Protein AF-A0A349BXE9-F1 (afdb_monomer_lite)

Radius of gyration: 21.92 Å; chains: 1; bounding box: 42×36×73 Å

Secondary structure (DSSP, 8-state):
--------------S------SS-EEEE-TTS-EEEEEEEE--STT--HHHHHHHHHHHHHHHHHHSTTSEEEEEEEEETTEEEEEEEESSHHHHHHHHT-PPP---HHHHHHTTTTTT-----HHHHHHHHHHHHHHHHHHHHHHHHHHHHHHHHT--

pLDDT: mean 73.35, std 18.42, range [35.56, 97.88]

Structure (mmCIF, N/CA/C/O backbone):
data_AF-A0A349BXE9-F1
#
_entry.id   AF-A0A349BXE9-F1
#
loop_
_atom_site.group_PDB
_atom_site.id
_atom_site.type_symbol
_atom_site.label_atom_id
_atom_site.label_alt_id
_atom_site.label_comp_id
_atom_site.label_asym_id
_atom_site.label_entity_id
_atom_site.label_seq_id
_atom_site.pdbx_PDB_ins_code
_atom_site.Cartn_x
_atom_site.Cartn_y
_atom_site.Cartn_z
_atom_site.occupancy
_atom_site.B_iso_or_equiv
_atom_site.auth_seq_id
_atom_site.auth_comp_id
_atom_site.auth_asym_id
_atom_site.auth_atom_id
_atom_site.pdbx_PDB_model_num
ATOM 1 N N . MET A 1 1 ? -5.437 -15.524 60.210 1.00 40.59 1 MET A N 1
ATOM 2 C CA . MET A 1 1 ? -4.724 -16.051 59.028 1.00 40.59 1 MET A CA 1
ATOM 3 C C . MET A 1 1 ? -5.660 -16.969 58.270 1.00 40.59 1 MET A C 1
ATOM 5 O O . MET A 1 1 ? -6.017 -17.998 58.820 1.00 40.59 1 MET A O 1
ATOM 9 N N . ALA A 1 2 ? -6.070 -16.565 57.071 1.00 35.56 2 ALA A N 1
ATOM 10 C CA . ALA A 1 2 ? -6.332 -17.420 55.910 1.00 35.56 2 ALA A CA 1
ATOM 11 C C . ALA A 1 2 ? -6.824 -16.487 54.798 1.00 35.56 2 ALA A C 1
ATOM 13 O O . ALA A 1 2 ? -7.996 -16.129 54.738 1.00 35.56 2 ALA A O 1
ATOM 14 N N . ALA A 1 3 ? -5.873 -16.010 53.998 1.00 43.22 3 ALA A N 1
ATOM 15 C CA . ALA A 1 3 ? -6.144 -15.363 52.729 1.00 43.22 3 ALA A CA 1
ATOM 16 C C . ALA A 1 3 ? -6.584 -16.431 51.714 1.00 43.22 3 ALA A C 1
ATOM 18 O O . ALA A 1 3 ? -5.977 -17.498 51.649 1.00 43.22 3 ALA A O 1
ATOM 19 N N . ALA A 1 4 ? -7.599 -16.123 50.917 1.00 43.41 4 ALA A N 1
ATOM 20 C CA . ALA A 1 4 ? -7.891 -16.767 49.639 1.00 43.41 4 ALA A CA 1
ATOM 21 C C . ALA A 1 4 ? -8.401 -15.629 48.738 1.00 43.41 4 ALA A C 1
ATOM 23 O O . ALA A 1 4 ? -9.481 -15.103 48.974 1.00 43.41 4 ALA A O 1
ATOM 24 N N . LEU A 1 5 ? -7.555 -14.987 47.925 1.00 48.78 5 LEU A N 1
ATOM 25 C CA . LEU A 1 5 ? -7.136 -15.444 46.593 1.00 48.78 5 LEU A CA 1
ATOM 26 C C . LEU A 1 5 ? -8.303 -16.089 45.838 1.00 48.78 5 LEU A C 1
ATOM 28 O O . LEU A 1 5 ? -8.665 -17.222 46.143 1.00 48.78 5 LEU A O 1
ATOM 32 N N . THR A 1 6 ? -8.858 -15.383 44.851 1.00 44.34 6 THR A N 1
ATOM 33 C CA . THR A 1 6 ? -9.003 -15.822 43.445 1.00 44.34 6 THR A CA 1
ATOM 34 C C . THR A 1 6 ? -10.097 -14.997 42.775 1.00 44.34 6 THR A C 1
ATOM 36 O O . THR A 1 6 ? -11.280 -15.149 43.054 1.00 44.34 6 THR A O 1
ATOM 39 N N . GLY A 1 7 ? -9.676 -14.131 41.864 1.00 46.00 7 GLY A N 1
ATOM 40 C CA . GLY A 1 7 ? -10.554 -13.378 40.978 1.00 46.00 7 GLY A CA 1
ATOM 41 C C . GLY A 1 7 ? -9.743 -12.732 39.867 1.00 46.00 7 GLY A C 1
ATOM 42 O O . GLY A 1 7 ? -9.906 -11.556 39.581 1.00 46.00 7 GLY A O 1
ATOM 43 N N . ALA A 1 8 ? -8.798 -13.494 39.312 1.00 47.34 8 ALA A N 1
ATOM 44 C CA . ALA A 1 8 ? -8.055 -13.104 38.133 1.00 47.34 8 ALA A CA 1
ATOM 45 C C . ALA A 1 8 ? -9.026 -13.032 36.945 1.00 47.34 8 ALA A C 1
ATOM 47 O O . ALA A 1 8 ? -9.301 -14.046 36.305 1.00 47.34 8 ALA A O 1
ATOM 48 N N . PHE A 1 9 ? -9.526 -11.836 36.632 1.00 45.72 9 PHE A N 1
ATOM 49 C CA . PHE A 1 9 ? -9.932 -11.517 35.268 1.00 45.72 9 PHE A CA 1
ATOM 50 C C . PHE A 1 9 ? -8.653 -11.317 34.459 1.00 45.72 9 PHE A C 1
ATOM 52 O O . PHE A 1 9 ? -8.203 -10.208 34.191 1.00 45.72 9 PHE A O 1
ATOM 59 N N . LEU A 1 10 ? -8.032 -12.443 34.108 1.00 43.47 10 LEU A N 1
ATOM 60 C CA . LEU A 1 10 ? -7.139 -12.512 32.967 1.00 43.47 10 LEU A CA 1
ATOM 61 C C . LEU A 1 10 ? -7.999 -12.210 31.740 1.00 43.47 10 LEU A C 1
ATOM 63 O O . LEU A 1 10 ? -8.524 -13.124 31.100 1.00 43.47 10 LEU A O 1
ATOM 67 N N . LEU A 1 11 ? -8.138 -10.925 31.415 1.00 39.78 11 LEU A N 1
ATOM 68 C CA . LEU A 1 11 ? -8.353 -10.502 30.041 1.00 39.78 11 LEU A CA 1
ATOM 69 C C . LEU A 1 11 ? -7.120 -10.971 29.270 1.00 39.78 11 LEU A C 1
ATOM 71 O O . LEU A 1 11 ? -6.156 -10.248 29.048 1.00 39.78 11 LEU A O 1
ATOM 75 N N . THR A 1 12 ? -7.149 -12.242 28.888 1.00 44.50 12 THR A N 1
ATOM 76 C CA . THR A 1 12 ? -6.392 -12.767 27.764 1.00 44.50 12 THR A CA 1
ATOM 77 C C . THR A 1 12 ? -6.994 -12.134 26.518 1.00 44.50 12 THR A C 1
ATOM 79 O O . THR A 1 12 ? -7.623 -12.788 25.694 1.00 44.50 12 THR A O 1
ATOM 82 N N . ALA A 1 13 ? -6.780 -10.828 26.371 1.00 38.00 13 ALA A N 1
ATOM 83 C CA . ALA A 1 13 ? -6.827 -10.154 25.094 1.00 38.00 13 ALA A CA 1
ATOM 84 C C . ALA A 1 13 ? -5.591 -10.604 24.298 1.00 38.00 13 ALA A C 1
ATOM 86 O O . ALA A 1 13 ? -4.707 -9.829 23.959 1.00 38.00 13 ALA A O 1
ATOM 87 N N . CYS A 1 14 ? -5.525 -11.900 23.980 1.00 46.81 14 CYS A N 1
ATOM 88 C CA . CYS A 1 14 ? -4.895 -12.348 22.746 1.00 46.81 14 CYS A CA 1
ATOM 89 C C . CYS A 1 14 ? -5.843 -11.946 21.615 1.00 46.81 14 CYS A C 1
ATOM 91 O O . CYS A 1 14 ? -6.557 -12.758 21.038 1.00 46.81 14 CYS A O 1
ATOM 93 N N . GLY A 1 15 ? -5.896 -10.645 21.377 1.00 37.94 15 GLY A N 1
ATOM 94 C CA . GLY A 1 15 ? -6.681 -10.000 20.347 1.00 37.94 15 GLY A CA 1
ATOM 95 C C . GLY A 1 15 ? -5.844 -8.853 19.834 1.00 37.94 15 GLY A C 1
ATOM 96 O O . GLY A 1 15 ? -6.160 -7.713 20.118 1.00 37.94 15 GLY A 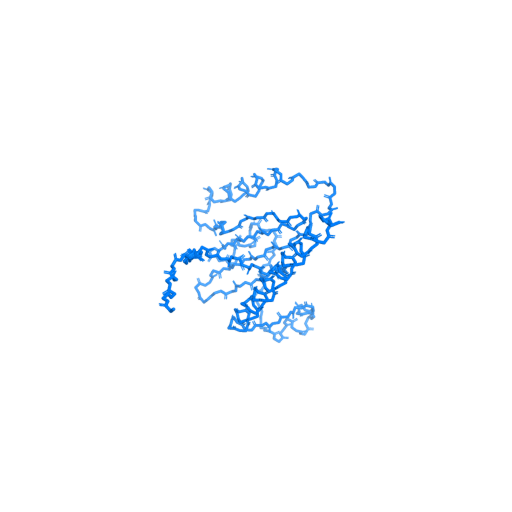O 1
ATOM 97 N N . ILE A 1 16 ? -4.717 -9.216 19.209 1.00 39.66 16 ILE A N 1
ATOM 98 C CA . ILE A 1 16 ? -3.956 -8.446 18.221 1.00 39.66 16 ILE A CA 1
ATOM 99 C C . ILE A 1 16 ? -4.302 -6.949 18.277 1.00 39.66 16 ILE A C 1
ATOM 101 O O . ILE A 1 16 ? -5.158 -6.474 17.530 1.00 39.66 16 ILE A O 1
ATOM 105 N N . ILE A 1 17 ? -3.643 -6.218 19.177 1.00 38.94 17 ILE A N 1
ATOM 106 C CA . ILE A 1 17 ? -3.616 -4.762 19.096 1.00 38.94 17 ILE A CA 1
ATOM 107 C C . ILE A 1 17 ? -2.761 -4.463 17.869 1.00 38.94 17 ILE A C 1
ATOM 109 O O . ILE A 1 17 ? -1.569 -4.751 17.802 1.00 38.94 17 ILE A O 1
ATOM 113 N N . LYS A 1 18 ? -3.434 -4.017 16.817 1.00 50.06 18 LYS A N 1
ATOM 114 C CA . LYS A 1 18 ? -2.844 -3.675 15.530 1.00 50.06 18 LYS A CA 1
ATOM 115 C C . LYS A 1 18 ? -2.463 -2.196 15.603 1.00 50.06 18 LYS A C 1
ATOM 117 O O . LYS A 1 18 ? -3.124 -1.342 15.025 1.00 50.06 18 LYS A O 1
ATOM 122 N N . THR A 1 19 ? -1.433 -1.881 16.383 1.00 53.25 19 THR A N 1
ATOM 123 C CA . THR A 1 19 ? -0.857 -0.533 16.427 1.00 53.25 19 THR A CA 1
ATOM 124 C C . THR A 1 19 ? -0.139 -0.310 15.106 1.00 53.25 19 THR A C 1
ATOM 126 O O . THR A 1 19 ? 0.990 -0.755 14.899 1.00 53.25 19 THR A O 1
ATOM 129 N N . TYR A 1 20 ? -0.841 0.293 14.156 1.00 59.16 20 TYR A N 1
ATOM 130 C CA . TYR A 1 20 ? -0.268 0.640 12.868 1.00 59.16 20 TYR A CA 1
ATOM 131 C C . TYR A 1 20 ? 0.407 2.008 12.944 1.00 59.16 20 TYR A C 1
ATOM 133 O O . TYR A 1 20 ? -0.033 2.868 13.711 1.00 59.16 20 TYR A O 1
ATOM 141 N N . PRO A 1 21 ? 1.494 2.217 12.182 1.00 64.00 21 PRO A N 1
ATOM 142 C CA . PRO A 1 21 ? 2.131 3.519 12.120 1.00 64.00 21 PRO A CA 1
ATOM 143 C C . PRO A 1 21 ? 1.112 4.563 11.655 1.00 64.00 21 PRO A C 1
ATOM 145 O O . PRO A 1 21 ? 0.468 4.395 10.624 1.00 64.00 21 PRO A O 1
ATOM 148 N N . GLN A 1 22 ? 1.016 5.664 12.399 1.00 68.81 22 GLN A N 1
ATOM 149 C CA . GLN A 1 22 ? 0.204 6.844 12.063 1.00 68.81 22 GLN A CA 1
ATOM 150 C C . GLN A 1 22 ? 0.890 7.721 10.997 1.00 68.81 22 GLN A C 1
ATOM 152 O O . GLN A 1 22 ? 0.693 8.931 10.932 1.00 68.81 22 GLN A O 1
ATOM 157 N N . VAL A 1 23 ? 1.762 7.111 10.195 1.00 75.38 23 VAL A N 1
ATOM 158 C CA . VAL A 1 23 ? 2.545 7.745 9.138 1.00 75.38 23 VAL A CA 1
ATOM 159 C C . VAL A 1 23 ? 2.532 6.853 7.907 1.00 75.38 23 VAL A C 1
ATOM 161 O O . VAL A 1 23 ? 2.550 5.620 8.007 1.00 75.38 23 VAL A O 1
ATOM 164 N N . ASN A 1 24 ? 2.547 7.483 6.735 1.00 82.88 24 ASN A N 1
ATOM 165 C CA . ASN A 1 24 ? 2.570 6.759 5.474 1.00 82.88 24 ASN A CA 1
ATOM 166 C C . ASN A 1 24 ? 3.817 5.876 5.388 1.00 82.88 24 ASN A C 1
ATOM 168 O O . ASN A 1 24 ? 4.945 6.357 5.484 1.00 82.88 24 ASN A O 1
ATOM 172 N N . THR A 1 25 ? 3.606 4.577 5.203 1.00 84.81 25 THR A N 1
ATOM 173 C CA . THR A 1 25 ? 4.672 3.575 5.237 1.00 84.81 25 THR A CA 1
ATOM 174 C C . THR A 1 25 ? 4.565 2.661 4.026 1.00 84.81 25 THR A C 1
ATOM 176 O O . THR A 1 25 ? 3.504 2.110 3.746 1.00 84.81 25 THR A O 1
ATOM 179 N N . ALA A 1 26 ? 5.681 2.441 3.332 1.00 85.56 26 ALA A N 1
ATOM 180 C CA . ALA A 1 26 ? 5.784 1.453 2.263 1.00 85.56 26 ALA A CA 1
ATOM 181 C C . ALA A 1 26 ? 6.703 0.307 2.698 1.00 85.56 26 ALA A C 1
ATOM 183 O O . ALA A 1 26 ? 7.854 0.523 3.077 1.00 85.56 26 ALA A O 1
ATOM 184 N N . ARG A 1 27 ? 6.209 -0.930 2.621 1.00 85.19 27 ARG A N 1
ATOM 185 C CA . ARG A 1 27 ? 6.973 -2.141 2.922 1.00 85.19 27 ARG A CA 1
ATOM 186 C C . ARG A 1 27 ? 7.163 -2.969 1.662 1.00 85.19 27 ARG A C 1
ATOM 188 O O . ARG A 1 27 ? 6.220 -3.562 1.142 1.00 85.19 27 ARG A O 1
ATOM 195 N N . PHE A 1 28 ? 8.416 -3.077 1.243 1.00 83.50 28 PHE A N 1
ATOM 196 C CA . PHE A 1 28 ? 8.834 -3.930 0.138 1.00 83.50 28 PHE A CA 1
ATOM 197 C C . PHE A 1 28 ? 9.221 -5.310 0.669 1.00 83.50 28 PHE A C 1
ATOM 199 O O . PHE A 1 28 ? 10.049 -5.428 1.577 1.00 83.50 28 PHE A O 1
ATOM 206 N N . ARG A 1 29 ? 8.613 -6.363 0.12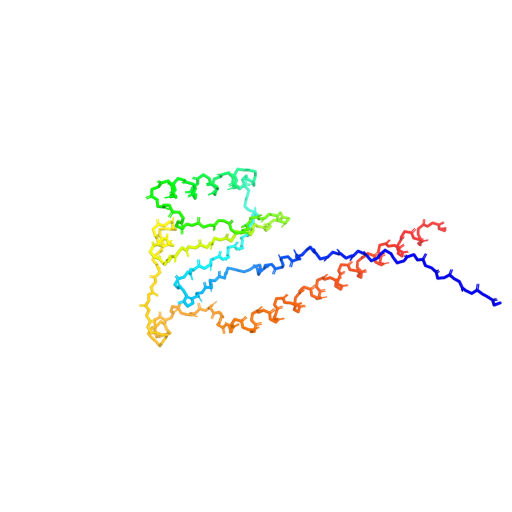5 1.00 84.19 29 ARG A N 1
ATOM 207 C CA . ARG A 1 29 ? 8.897 -7.750 0.504 1.00 84.19 29 ARG A CA 1
ATOM 208 C C . ARG A 1 29 ? 9.751 -8.441 -0.558 1.00 84.19 29 ARG A C 1
ATOM 210 O O . ARG A 1 29 ? 9.716 -8.096 -1.736 1.00 84.19 29 ARG A O 1
ATOM 217 N N . SER A 1 30 ? 10.506 -9.458 -0.143 1.00 83.75 30 SER A N 1
ATOM 218 C CA . SER A 1 30 ? 11.344 -10.259 -1.049 1.00 83.75 30 SER A CA 1
ATOM 219 C C . SER A 1 30 ? 10.538 -11.094 -2.050 1.00 83.75 30 SER A C 1
ATOM 221 O O . SER A 1 30 ? 11.074 -11.486 -3.081 1.00 83.75 30 SER A O 1
ATOM 223 N N . ASP A 1 31 ? 9.255 -11.335 -1.770 1.00 87.31 31 ASP A N 1
ATOM 224 C CA . ASP A 1 31 ? 8.296 -11.983 -2.671 1.00 87.31 31 ASP A CA 1
ATOM 225 C C . ASP A 1 31 ? 7.666 -11.008 -3.686 1.00 87.31 31 ASP A C 1
ATOM 227 O O . ASP A 1 31 ? 6.679 -11.354 -4.327 1.00 87.31 31 ASP A O 1
ATOM 231 N N . LEU A 1 32 ? 8.244 -9.809 -3.841 1.00 88.06 32 LEU A N 1
ATOM 232 C CA . LEU A 1 32 ? 7.803 -8.712 -4.715 1.00 88.06 32 LEU A CA 1
ATOM 233 C C . LEU A 1 32 ? 6.489 -8.037 -4.311 1.00 88.06 32 LEU A C 1
ATOM 235 O O . LEU A 1 32 ? 6.117 -7.040 -4.932 1.00 88.06 32 LEU A O 1
ATOM 239 N N . ARG A 1 33 ? 5.823 -8.505 -3.250 1.00 92.69 33 ARG A N 1
ATOM 240 C CA . ARG A 1 33 ? 4.627 -7.840 -2.733 1.00 92.69 33 ARG A CA 1
ATOM 241 C C . ARG A 1 33 ? 4.998 -6.500 -2.111 1.00 92.69 33 ARG A C 1
ATOM 243 O O . ARG A 1 33 ? 6.036 -6.354 -1.456 1.00 92.69 33 ARG A O 1
ATOM 250 N N . LEU A 1 34 ? 4.111 -5.534 -2.295 1.00 92.12 34 LEU A N 1
ATOM 251 C CA . LEU A 1 34 ? 4.232 -4.193 -1.744 1.00 92.12 34 LEU A CA 1
ATOM 252 C C . LEU A 1 34 ? 3.057 -3.954 -0.807 1.00 92.12 34 LEU A C 1
ATOM 254 O O . LEU A 1 34 ? 1.913 -4.046 -1.235 1.00 92.12 34 LEU A O 1
ATOM 258 N N . THR A 1 35 ? 3.333 -3.639 0.453 1.00 91.81 35 THR A N 1
ATOM 259 C CA . THR A 1 35 ? 2.301 -3.186 1.391 1.00 91.81 35 THR A CA 1
ATOM 260 C C . THR A 1 35 ? 2.432 -1.684 1.567 1.00 91.81 35 THR A C 1
ATOM 262 O O . THR A 1 35 ? 3.517 -1.198 1.890 1.00 91.81 35 THR A O 1
ATOM 265 N N . MET A 1 36 ? 1.339 -0.957 1.371 1.00 89.25 36 MET A N 1
ATOM 266 C CA . MET A 1 36 ? 1.239 0.460 1.696 1.00 89.25 36 MET A CA 1
ATOM 267 C C . MET A 1 36 ? 0.309 0.648 2.882 1.00 89.25 36 MET A C 1
ATOM 269 O O . MET A 1 36 ? -0.800 0.117 2.895 1.00 89.25 36 MET A O 1
ATOM 273 N N . ILE A 1 37 ? 0.779 1.415 3.855 1.00 88.94 37 ILE A N 1
ATOM 274 C CA . ILE A 1 37 ? -0.002 1.932 4.969 1.00 88.94 37 ILE A CA 1
ATOM 275 C C . ILE A 1 37 ? -0.187 3.414 4.677 1.00 88.94 37 ILE A C 1
ATOM 277 O O . ILE A 1 37 ? 0.802 4.146 4.619 1.00 88.94 37 ILE A O 1
ATOM 281 N N . SER A 1 38 ? -1.428 3.830 4.472 1.00 87.94 38 SER A N 1
ATOM 282 C CA . SER A 1 38 ? -1.808 5.233 4.356 1.00 87.94 38 SER A CA 1
ATOM 283 C C . SER A 1 38 ? -2.464 5.650 5.664 1.00 87.94 38 SER A C 1
ATOM 285 O O . SER A 1 38 ? -3.458 5.044 6.062 1.00 87.94 38 SER A O 1
ATOM 287 N N . ALA A 1 39 ? -1.898 6.650 6.330 1.00 86.56 39 ALA A N 1
ATOM 288 C CA . ALA A 1 39 ? -2.436 7.258 7.537 1.00 86.56 39 ALA A CA 1
ATOM 289 C C . ALA A 1 39 ? -2.699 8.735 7.236 1.00 86.56 39 ALA A C 1
ATOM 291 O O . ALA A 1 39 ? -1.764 9.518 7.051 1.00 86.56 39 ALA A O 1
ATOM 292 N N . GLU A 1 40 ? -3.971 9.104 7.143 1.00 83.25 40 GLU A N 1
ATOM 293 C CA . GLU A 1 40 ? -4.391 10.451 6.766 1.00 83.25 40 GLU A CA 1
ATOM 294 C C . GLU A 1 40 ? -5.318 11.054 7.812 1.00 83.25 40 GLU A C 1
ATOM 296 O O . GLU A 1 40 ? -6.200 10.384 8.347 1.00 83.25 40 GLU A O 1
ATOM 301 N N . SER A 1 41 ? -5.122 12.346 8.065 1.00 82.69 41 SER A N 1
ATOM 302 C CA . SER A 1 41 ? -6.060 13.145 8.843 1.00 82.69 41 SER A CA 1
ATOM 303 C C . SER A 1 41 ? -7.285 13.487 7.985 1.00 82.69 41 SER A C 1
ATOM 305 O O . SER A 1 41 ? -7.187 13.864 6.812 1.00 82.69 41 SER A O 1
ATOM 307 N N . MET A 1 42 ? -8.449 13.329 8.595 1.00 75.19 42 MET A N 1
ATOM 308 C CA . MET A 1 42 ? -9.787 13.521 8.055 1.00 75.19 42 MET A CA 1
ATOM 309 C C . MET A 1 42 ? -10.372 14.874 8.484 1.00 75.19 42 MET A C 1
ATOM 311 O O . MET A 1 42 ? -11.552 15.118 8.264 1.00 75.19 42 MET A O 1
ATOM 315 N N . ASP A 1 43 ? -9.555 15.798 9.006 1.00 70.81 43 ASP A N 1
ATOM 316 C CA . ASP A 1 43 ? -9.935 17.143 9.491 1.00 70.81 43 ASP A CA 1
ATOM 317 C C . ASP A 1 43 ? -10.536 18.041 8.388 1.00 70.81 43 ASP A C 1
ATOM 319 O O . ASP A 1 43 ? -10.872 19.211 8.597 1.00 70.81 43 ASP A O 1
ATOM 323 N N . ARG A 1 44 ? -10.621 17.530 7.158 1.00 65.06 44 ARG A N 1
ATOM 324 C CA . ARG A 1 44 ? -11.206 18.225 6.025 1.00 65.06 44 ARG A CA 1
ATOM 325 C C . ARG A 1 44 ? -12.691 17.902 5.934 1.00 65.06 44 ARG A C 1
ATOM 327 O O . ARG A 1 44 ? -13.083 16.771 5.679 1.00 65.06 44 ARG A O 1
ATOM 334 N N . GLU A 1 45 ? -13.493 18.959 6.012 1.00 61.19 45 GLU A N 1
ATOM 335 C CA . GLU A 1 45 ? -14.965 18.969 6.034 1.00 61.19 45 GLU A CA 1
ATOM 336 C C . GLU A 1 45 ? -15.654 18.249 4.849 1.00 61.19 45 GLU A C 1
ATOM 338 O O . GLU A 1 45 ? -16.866 18.059 4.860 1.00 61.19 45 GLU A O 1
ATOM 343 N N . TYR A 1 46 ? -14.906 17.858 3.810 1.00 62.34 46 TYR A N 1
ATOM 344 C CA . TYR A 1 46 ? -15.432 17.175 2.626 1.00 62.34 46 TYR A CA 1
ATOM 345 C C . TYR A 1 46 ? -15.346 15.642 2.671 1.00 62.34 46 TYR A C 1
ATOM 347 O O . TYR A 1 46 ? -15.815 15.001 1.728 1.00 62.34 46 TYR A O 1
ATOM 355 N N . TYR A 1 47 ? -14.744 15.039 3.700 1.00 65.75 47 TYR A N 1
ATOM 356 C CA . TYR A 1 47 ? -14.722 13.583 3.839 1.00 65.75 47 TYR A CA 1
ATOM 357 C C . TYR A 1 47 ? -15.967 13.093 4.579 1.00 65.75 47 TYR A C 1
ATOM 359 O O . TYR A 1 47 ? -16.131 13.320 5.774 1.00 65.75 47 TYR A O 1
ATOM 367 N N . ASP A 1 48 ? -16.841 12.389 3.862 1.00 73.19 48 ASP A N 1
ATOM 368 C CA . ASP A 1 48 ? -17.859 11.547 4.484 1.00 73.19 48 ASP A CA 1
ATOM 369 C C . ASP A 1 48 ? -17.218 10.189 4.795 1.00 73.19 48 ASP A C 1
ATOM 371 O O . ASP A 1 48 ? -16.959 9.385 3.893 1.00 73.19 48 ASP A O 1
ATOM 375 N N . LEU A 1 49 ? -16.900 9.976 6.072 1.00 69.19 49 LEU A N 1
ATOM 376 C CA . LEU A 1 49 ? -16.213 8.781 6.561 1.00 69.19 49 LEU A CA 1
ATOM 377 C C . LEU A 1 49 ? -16.984 7.496 6.238 1.00 69.19 49 LEU A C 1
ATOM 379 O O . LEU A 1 49 ? -16.366 6.498 5.871 1.00 69.19 49 LEU A O 1
ATOM 383 N N . ASP A 1 50 ? -18.318 7.543 6.286 1.00 71.38 50 ASP A N 1
ATOM 384 C CA . ASP A 1 50 ? -19.171 6.388 5.993 1.00 71.38 50 ASP A CA 1
ATOM 385 C C . ASP A 1 50 ? -19.116 6.024 4.496 1.00 71.38 50 ASP A C 1
ATOM 387 O O . ASP A 1 50 ? -19.226 4.857 4.108 1.00 71.38 50 ASP A O 1
ATOM 391 N N . GLN A 1 51 ? -18.897 7.015 3.627 1.00 79.94 51 GLN A N 1
ATOM 392 C CA . GLN A 1 51 ? -18.721 6.786 2.191 1.00 79.94 51 GLN A CA 1
ATOM 393 C C . GLN A 1 51 ? -17.291 6.392 1.822 1.00 79.94 51 GLN A C 1
ATOM 395 O O . GLN A 1 51 ? -17.102 5.682 0.833 1.00 79.94 51 GLN A O 1
ATOM 400 N N . LEU A 1 52 ? -16.288 6.817 2.592 1.00 81.75 52 LEU A N 1
ATOM 401 C CA . LEU A 1 52 ? -14.883 6.569 2.278 1.00 81.75 52 LEU A CA 1
ATOM 402 C C . LEU A 1 52 ? -14.565 5.070 2.215 1.00 81.75 52 LEU A C 1
ATOM 404 O O . LEU A 1 52 ? -13.941 4.624 1.251 1.00 81.75 52 LEU A O 1
ATOM 408 N N . GLU A 1 53 ? -15.036 4.287 3.188 1.00 83.38 53 GLU A N 1
ATOM 409 C CA . GLU A 1 53 ? -14.857 2.830 3.183 1.00 83.38 53 GLU A CA 1
ATOM 410 C C . GLU A 1 53 ? -15.471 2.196 1.931 1.00 83.38 53 GLU A C 1
ATOM 412 O O . GLU A 1 53 ? -14.824 1.406 1.241 1.00 83.38 53 GLU A O 1
ATOM 417 N N . THR A 1 54 ? -16.703 2.594 1.605 1.00 87.88 54 THR A N 1
ATOM 418 C CA . THR A 1 54 ? -17.432 2.085 0.436 1.00 87.88 54 THR A CA 1
ATOM 419 C C . THR A 1 54 ? -16.682 2.405 -0.854 1.00 87.88 54 THR A C 1
ATOM 421 O O . THR A 1 54 ? -16.489 1.527 -1.690 1.00 87.88 54 THR A O 1
ATOM 424 N N . VAL A 1 55 ? -16.187 3.636 -1.001 1.00 88.62 55 VAL A N 1
ATOM 425 C CA . VAL A 1 55 ? -15.414 4.063 -2.175 1.00 88.62 55 VAL A CA 1
ATOM 426 C C . VAL A 1 55 ? -14.123 3.257 -2.315 1.00 88.62 55 VAL A C 1
ATOM 428 O O . VAL A 1 55 ? -13.781 2.842 -3.426 1.00 88.62 55 VAL A O 1
ATOM 431 N N . ILE A 1 56 ? -13.408 3.007 -1.215 1.00 89.75 56 ILE A N 1
ATOM 432 C CA . ILE A 1 56 ? -12.181 2.199 -1.224 1.00 89.75 56 ILE A CA 1
ATOM 433 C C . ILE A 1 56 ? -12.499 0.757 -1.634 1.00 89.75 56 ILE A C 1
ATOM 435 O O . ILE A 1 56 ? -11.850 0.222 -2.536 1.00 89.75 56 ILE A O 1
ATOM 439 N N . LEU A 1 57 ? -13.506 0.143 -1.006 1.00 91.31 57 LEU A N 1
ATOM 440 C CA . LEU A 1 57 ? -13.938 -1.224 -1.299 1.00 91.31 57 LEU A CA 1
ATOM 441 C C . LEU A 1 57 ? -14.345 -1.377 -2.765 1.00 91.31 57 LEU A C 1
ATOM 443 O O . LEU A 1 57 ? -13.851 -2.278 -3.443 1.00 91.31 57 LEU A O 1
ATOM 447 N N . ASP A 1 58 ? -15.189 -0.483 -3.272 1.00 94.31 58 ASP A N 1
ATOM 448 C CA . ASP A 1 58 ? -15.657 -0.515 -4.658 1.00 94.31 58 ASP A CA 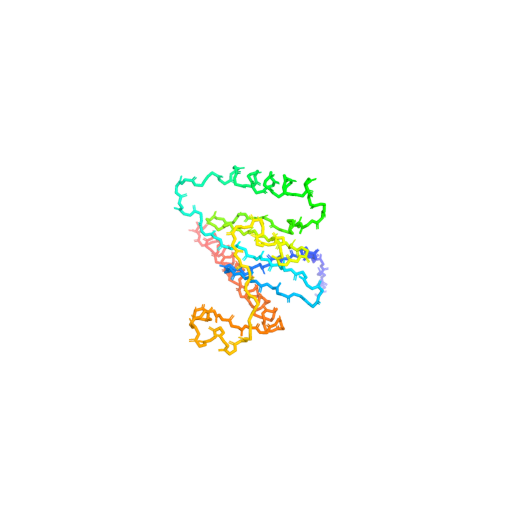1
ATOM 449 C C . ASP A 1 58 ? -14.507 -0.329 -5.649 1.00 94.31 58 ASP A C 1
ATOM 451 O O . ASP A 1 58 ? -14.433 -1.045 -6.651 1.00 94.31 58 ASP A O 1
ATOM 455 N N . SER A 1 59 ? -13.568 0.573 -5.354 1.00 94.62 59 SER A N 1
ATOM 456 C CA . SER A 1 59 ? -12.396 0.809 -6.203 1.00 94.62 59 SER A CA 1
ATOM 457 C C . SER A 1 59 ? -11.500 -0.429 -6.283 1.00 94.62 59 SER A C 1
ATOM 459 O O . SER A 1 59 ? -11.111 -0.848 -7.377 1.00 94.62 59 SER A O 1
ATOM 461 N N . VAL A 1 60 ? -11.200 -1.056 -5.140 1.00 96.25 60 VAL A N 1
ATOM 462 C CA . VAL A 1 60 ? -10.391 -2.285 -5.089 1.00 96.25 60 VAL A CA 1
ATOM 463 C C . VAL A 1 60 ? -11.113 -3.441 -5.778 1.00 96.25 60 VAL A C 1
ATOM 465 O O . VAL A 1 60 ? -10.503 -4.152 -6.577 1.00 96.25 60 VAL A O 1
ATOM 468 N N . ASN A 1 61 ? -12.413 -3.609 -5.529 1.00 96.31 61 ASN A N 1
ATOM 469 C CA . ASN A 1 61 ? -13.215 -4.658 -6.154 1.00 96.31 61 ASN A CA 1
ATOM 470 C C . ASN A 1 61 ? -13.239 -4.503 -7.676 1.00 96.31 61 ASN A C 1
ATOM 472 O O . ASN A 1 61 ? -12.912 -5.449 -8.390 1.00 96.31 61 ASN A O 1
ATOM 476 N N . GLN A 1 62 ? -13.527 -3.303 -8.181 1.00 96.94 62 GLN A N 1
ATOM 477 C CA . GLN A 1 62 ? -13.547 -3.024 -9.617 1.00 96.94 62 GLN A CA 1
ATOM 478 C C . GLN A 1 62 ? -12.181 -3.265 -10.277 1.00 96.94 62 GLN A C 1
ATOM 480 O O . GLN A 1 62 ? -12.105 -3.752 -11.410 1.00 96.94 62 GLN A O 1
ATOM 485 N N . TYR A 1 63 ? -11.085 -2.933 -9.592 1.00 97.62 63 TYR A N 1
ATOM 486 C CA . TYR A 1 63 ? -9.746 -3.224 -10.095 1.00 97.62 63 TYR A CA 1
ATOM 487 C C . TYR A 1 63 ? -9.483 -4.737 -10.154 1.00 97.62 63 TYR A C 1
ATOM 489 O O . TYR A 1 63 ? -8.989 -5.246 -11.169 1.00 97.62 63 TYR A O 1
ATOM 497 N N . ASN A 1 64 ? -9.858 -5.459 -9.096 1.00 97.88 64 ASN A N 1
ATOM 498 C CA . ASN A 1 64 ? -9.654 -6.899 -8.969 1.00 97.88 64 ASN A CA 1
ATOM 499 C C . ASN A 1 64 ? -10.561 -7.731 -9.891 1.00 97.88 64 ASN A C 1
ATOM 501 O O . ASN A 1 64 ? -10.162 -8.820 -10.297 1.00 97.88 64 ASN A O 1
ATOM 505 N N . GLU A 1 65 ? -11.727 -7.226 -10.308 1.00 97.62 65 GLU A N 1
ATOM 506 C CA . GLU A 1 65 ? -12.565 -7.870 -11.338 1.00 97.62 65 GLU A CA 1
ATOM 507 C C . GLU A 1 65 ? -11.790 -8.115 -12.640 1.00 97.62 65 GLU A C 1
ATOM 509 O O . GLU A 1 65 ? -11.992 -9.119 -13.324 1.00 97.62 65 GLU A O 1
ATOM 514 N N . LYS A 1 66 ? -10.886 -7.191 -12.984 1.00 97.50 66 LYS A N 1
ATOM 515 C CA . LYS A 1 66 ? -10.023 -7.280 -14.170 1.00 97.50 66 LYS A CA 1
ATOM 516 C C . LYS A 1 66 ? -8.670 -7.919 -13.859 1.00 97.50 66 LYS A C 1
ATOM 518 O O . LYS A 1 66 ? -8.020 -8.420 -14.773 1.00 97.50 66 LYS A O 1
ATOM 523 N N . ASN A 1 67 ? -8.254 -7.894 -12.594 1.00 97.31 67 ASN A N 1
ATOM 524 C CA . ASN A 1 67 ? -6.955 -8.360 -12.117 1.00 97.31 67 ASN A CA 1
ATOM 525 C C . ASN A 1 67 ? -7.136 -9.203 -10.842 1.00 97.31 67 ASN A C 1
ATOM 527 O O . ASN A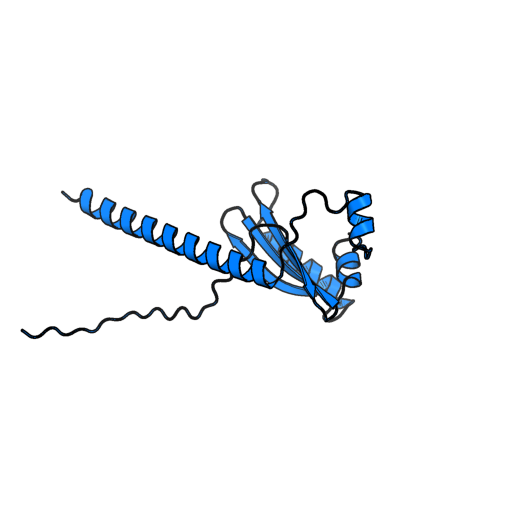 1 67 ? -6.935 -8.689 -9.740 1.00 97.31 67 ASN A O 1
ATOM 531 N N . PRO A 1 68 ? -7.538 -10.479 -10.961 1.00 95.25 68 PRO A N 1
ATOM 532 C CA . PRO A 1 68 ? -7.831 -11.309 -9.797 1.00 95.25 68 PRO A CA 1
ATOM 533 C C . PRO A 1 68 ? -6.661 -11.356 -8.807 1.00 95.25 68 PRO A C 1
ATOM 535 O O . PRO A 1 68 ? -5.511 -11.534 -9.210 1.00 95.25 68 PRO A O 1
ATOM 538 N N . ASP A 1 69 ? -6.970 -11.194 -7.519 1.00 91.19 69 ASP A N 1
ATOM 539 C CA . ASP A 1 69 ? -6.020 -11.228 -6.397 1.00 91.19 69 ASP A CA 1
ATOM 540 C C . ASP A 1 69 ? -4.871 -10.197 -6.467 1.00 91.19 69 ASP A C 1
ATOM 542 O O . ASP A 1 69 ? -3.838 -10.359 -5.809 1.00 91.19 69 ASP A O 1
ATOM 546 N N . ALA A 1 70 ? -5.023 -9.125 -7.253 1.00 97.00 70 ALA A N 1
ATOM 547 C CA . ALA A 1 70 ? -3.977 -8.119 -7.422 1.00 97.00 70 ALA A 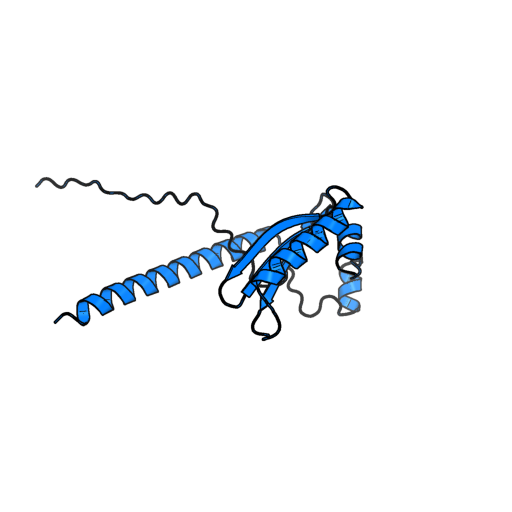CA 1
ATOM 548 C C . ALA A 1 70 ? -3.778 -7.229 -6.186 1.00 97.00 70 ALA A C 1
ATOM 550 O O . ALA A 1 70 ? -2.646 -6.816 -5.911 1.00 97.00 70 ALA A O 1
ATOM 551 N N . ILE A 1 71 ? -4.855 -6.941 -5.450 1.00 97.69 71 ILE A N 1
ATOM 552 C CA . ILE A 1 71 ? -4.854 -6.064 -4.273 1.00 97.69 71 ILE A CA 1
ATOM 553 C C . ILE A 1 71 ? -5.665 -6.711 -3.149 1.00 97.69 71 ILE A C 1
ATOM 555 O O . ILE A 1 71 ? -6.801 -7.127 -3.371 1.00 97.69 71 ILE A O 1
ATOM 559 N N . SER A 1 72 ? -5.119 -6.756 -1.934 1.00 95.81 72 SER A N 1
ATOM 560 C CA . SER A 1 72 ? -5.869 -7.081 -0.716 1.00 95.81 72 SER A CA 1
ATOM 561 C C . SER A 1 72 ? -5.994 -5.864 0.194 1.00 95.81 72 SER A C 1
ATOM 563 O O . SER A 1 72 ? -5.027 -5.128 0.390 1.00 95.81 72 SER A O 1
ATOM 565 N N . ILE A 1 73 ? -7.186 -5.670 0.765 1.00 92.94 73 ILE A N 1
ATOM 566 C CA . ILE A 1 73 ? -7.406 -4.744 1.881 1.00 92.94 73 ILE A CA 1
ATOM 567 C C . ILE A 1 73 ? -7.121 -5.526 3.161 1.00 92.94 73 ILE A C 1
ATOM 569 O O . ILE A 1 73 ? -7.897 -6.398 3.550 1.00 92.94 73 ILE A O 1
ATOM 573 N N . ASP A 1 74 ? -5.991 -5.241 3.799 1.00 87.62 74 ASP A N 1
ATOM 574 C CA . ASP A 1 74 ? -5.560 -5.955 5.006 1.00 87.62 74 ASP A CA 1
ATOM 575 C C . ASP A 1 74 ? -6.097 -5.294 6.286 1.00 87.62 74 ASP A C 1
ATOM 577 O O . ASP A 1 74 ? -6.188 -5.936 7.344 1.00 87.62 74 ASP A O 1
ATOM 581 N N . TYR A 1 75 ? -6.407 -3.996 6.205 1.00 84.44 75 TYR A N 1
ATOM 582 C CA . TYR A 1 75 ? -6.957 -3.200 7.295 1.00 84.44 75 TYR A CA 1
ATOM 583 C C . TYR A 1 75 ? -7.572 -1.898 6.780 1.00 84.44 75 TYR A C 1
ATOM 585 O O . TYR A 1 75 ? -6.998 -1.238 5.916 1.00 84.44 75 TYR A O 1
ATOM 593 N N . TYR A 1 76 ? -8.694 -1.509 7.373 1.00 85.31 76 TYR A N 1
ATOM 594 C CA . TYR A 1 76 ? -9.252 -0.168 7.289 1.00 85.31 76 TYR A CA 1
ATOM 595 C C . TYR A 1 76 ? -9.812 0.192 8.663 1.00 85.31 76 TYR A C 1
ATOM 597 O O . TYR A 1 76 ? -10.491 -0.627 9.288 1.00 85.31 76 TYR A O 1
ATOM 605 N N . HIS A 1 77 ? -9.488 1.382 9.155 1.00 81.44 77 HIS A N 1
ATOM 606 C CA . HIS A 1 77 ? -10.023 1.885 10.411 1.00 81.44 77 HIS A CA 1
ATOM 607 C C . HIS A 1 77 ? -9.989 3.403 10.445 1.00 81.44 77 HIS A C 1
ATOM 609 O O . HIS A 1 77 ? -9.045 4.015 9.947 1.00 81.44 77 HIS A O 1
ATOM 615 N N . VAL A 1 78 ? -10.990 3.988 11.090 1.00 80.12 78 VAL A N 1
ATOM 616 C CA . VAL A 1 78 ? -11.015 5.405 11.428 1.00 80.12 78 VAL A CA 1
ATOM 617 C C . VAL A 1 78 ? -11.073 5.516 12.946 1.00 80.12 78 VAL A C 1
ATOM 619 O O . VAL A 1 78 ? -11.988 4.977 13.568 1.00 80.12 78 VAL A O 1
ATOM 622 N N . GLU A 1 79 ? -10.097 6.204 13.531 1.00 74.69 79 GLU A N 1
ATOM 623 C CA . GLU A 1 79 ? -10.039 6.507 14.960 1.00 74.69 79 GLU A CA 1
ATOM 624 C C . GLU A 1 79 ? -9.940 8.023 15.144 1.00 74.69 79 GLU A C 1
ATOM 626 O O . GLU A 1 79 ? -8.960 8.654 14.744 1.00 74.69 79 GLU A O 1
ATOM 631 N N . GLY A 1 80 ? -10.980 8.627 15.725 1.00 77.31 80 GLY A N 1
ATOM 632 C CA . GLY A 1 80 ? -11.089 10.084 15.803 1.00 77.31 80 GLY A CA 1
ATOM 633 C C . GLY A 1 80 ? -11.109 10.709 14.407 1.00 77.31 80 GLY A C 1
ATOM 634 O O . GLY A 1 80 ? -11.986 10.401 13.604 1.00 77.31 80 GLY A O 1
ATOM 635 N N . GLU A 1 81 ? -10.133 11.569 14.126 1.00 78.25 81 GLU A N 1
ATOM 636 C CA . GLU A 1 81 ? -9.952 12.216 12.822 1.00 78.25 81 GLU A CA 1
ATOM 637 C C . GLU A 1 81 ? -8.864 11.530 11.979 1.00 78.25 81 GLU A C 1
ATOM 639 O O . GLU A 1 81 ? -8.452 12.071 10.966 1.00 78.25 81 GLU A O 1
ATOM 644 N N . MET A 1 82 ? -8.373 10.346 12.353 1.00 81.50 82 MET A N 1
ATOM 645 C CA . MET A 1 82 ? -7.330 9.642 11.597 1.00 81.50 82 MET A CA 1
ATOM 646 C C . MET A 1 82 ? -7.896 8.411 10.894 1.00 81.50 82 MET A C 1
ATOM 648 O O . MET A 1 82 ? -8.389 7.486 11.539 1.00 81.50 82 MET A O 1
ATOM 652 N N . ALA A 1 83 ? -7.774 8.365 9.568 1.00 84.38 83 ALA A N 1
ATOM 653 C CA . ALA A 1 83 ? -8.069 7.189 8.761 1.00 84.38 83 ALA A CA 1
ATOM 654 C C . ALA A 1 83 ? -6.780 6.420 8.453 1.00 84.38 83 ALA A C 1
ATOM 656 O O . ALA A 1 83 ? -5.805 6.981 7.955 1.00 84.38 83 ALA A O 1
ATOM 657 N N . THR A 1 84 ? -6.790 5.115 8.717 1.00 85.31 84 THR A N 1
ATOM 658 C CA . THR A 1 84 ? -5.707 4.189 8.376 1.00 85.31 84 THR A CA 1
ATOM 659 C C . THR A 1 84 ? -6.205 3.159 7.373 1.00 85.31 84 THR A C 1
ATOM 661 O O . THR A 1 84 ? -7.143 2.412 7.656 1.00 85.31 84 THR A O 1
ATOM 664 N N . LEU A 1 85 ? -5.539 3.068 6.225 1.00 88.50 85 LEU A N 1
ATOM 665 C CA . LEU A 1 85 ? -5.784 2.068 5.190 1.00 88.50 85 LEU A CA 1
ATOM 666 C C . LEU A 1 85 ? -4.513 1.260 4.933 1.00 88.50 85 LEU A C 1
ATOM 668 O O . LEU A 1 85 ? -3.437 1.826 4.748 1.00 88.50 85 LEU A O 1
ATOM 672 N N . ILE A 1 86 ? -4.644 -0.064 4.870 1.00 90.94 86 ILE A N 1
ATOM 673 C CA . ILE A 1 86 ? -3.547 -0.965 4.515 1.00 90.94 86 ILE A CA 1
ATOM 674 C C . ILE A 1 86 ? -3.935 -1.787 3.306 1.00 90.94 86 ILE A C 1
ATOM 676 O O . ILE A 1 86 ? -4.831 -2.633 3.369 1.00 90.94 86 ILE A O 1
ATOM 680 N N . LEU A 1 87 ? -3.201 -1.556 2.223 1.00 93.88 87 LEU A N 1
ATOM 681 C CA . LEU A 1 87 ? -3.328 -2.295 0.980 1.00 93.88 87 LEU A CA 1
ATOM 682 C C . LEU A 1 87 ? -2.060 -3.100 0.731 1.00 93.88 87 LEU A C 1
ATOM 684 O O . LEU A 1 87 ? -0.952 -2.561 0.793 1.00 93.88 87 LEU A O 1
ATOM 688 N N . THR A 1 88 ? -2.219 -4.374 0.388 1.00 95.69 88 THR A N 1
ATOM 689 C CA . THR A 1 88 ? -1.129 -5.190 -0.146 1.00 95.69 88 THR A CA 1
ATOM 690 C C . THR A 1 88 ? -1.360 -5.458 -1.623 1.00 95.69 88 THR A C 1
ATOM 692 O O . THR A 1 88 ? -2.317 -6.117 -2.021 1.00 95.69 88 THR A O 1
ATOM 695 N N . TYR A 1 89 ? -0.423 -4.990 -2.436 1.00 96.19 89 TYR A N 1
ATOM 696 C CA . TYR A 1 89 ? -0.349 -5.237 -3.866 1.00 96.19 89 TYR A CA 1
ATOM 697 C C . TYR A 1 89 ? 0.486 -6.490 -4.128 1.00 96.19 89 TYR A C 1
ATOM 699 O O . TYR A 1 89 ? 1.515 -6.720 -3.481 1.00 96.19 89 TYR A O 1
ATOM 707 N N . GLN A 1 90 ? 0.079 -7.296 -5.107 1.00 96.19 90 GLN A N 1
ATOM 708 C CA . GLN A 1 90 ? 0.843 -8.474 -5.525 1.00 96.19 90 GLN A CA 1
ATOM 709 C C . GLN A 1 90 ? 2.242 -8.087 -6.043 1.00 96.19 90 GLN A C 1
ATOM 711 O O . GLN A 1 90 ? 3.204 -8.814 -5.810 1.00 96.19 90 GLN A O 1
ATOM 716 N N . ASN A 1 91 ? 2.354 -6.942 -6.719 1.00 93.62 91 ASN A N 1
ATOM 717 C CA . ASN A 1 91 ? 3.603 -6.382 -7.230 1.00 93.62 91 ASN A CA 1
ATOM 718 C C . ASN A 1 91 ? 3.469 -4.857 -7.438 1.00 93.62 91 ASN A C 1
ATOM 720 O O . ASN A 1 91 ? 2.386 -4.287 -7.277 1.00 93.62 91 ASN A O 1
ATOM 724 N N . ALA A 1 92 ? 4.568 -4.187 -7.794 1.00 91.56 92 ALA A N 1
ATOM 725 C CA . ALA A 1 92 ? 4.567 -2.740 -8.010 1.00 91.56 92 ALA A CA 1
ATOM 726 C C . ALA A 1 92 ? 3.785 -2.287 -9.250 1.00 91.56 92 ALA A C 1
ATOM 728 O O . ALA A 1 92 ? 3.279 -1.168 -9.244 1.00 91.56 92 ALA A O 1
ATOM 729 N N . ASP A 1 93 ? 3.628 -3.134 -10.272 1.00 93.38 93 ASP A N 1
ATOM 730 C CA . ASP A 1 93 ? 2.847 -2.780 -11.463 1.00 93.38 93 ASP A CA 1
ATOM 731 C C . ASP A 1 93 ? 1.378 -2.561 -11.086 1.00 93.38 93 ASP A C 1
ATOM 733 O O . ASP A 1 93 ? 0.764 -1.581 -11.510 1.00 93.38 93 ASP A O 1
ATOM 737 N N . HIS A 1 94 ? 0.831 -3.412 -10.210 1.00 95.88 94 HIS A N 1
ATOM 738 C CA . HIS A 1 94 ? -0.514 -3.222 -9.665 1.00 95.88 94 HIS A CA 1
ATOM 739 C C . HIS A 1 94 ? -0.618 -1.981 -8.781 1.00 95.88 94 HIS A C 1
ATOM 741 O O . HIS A 1 94 ? -1.597 -1.246 -8.884 1.00 95.88 94 HIS A O 1
ATOM 747 N N . CYS A 1 95 ? 0.402 -1.699 -7.964 1.00 94.19 95 CYS A N 1
ATOM 748 C CA . CYS A 1 95 ? 0.454 -0.466 -7.178 1.00 94.19 95 CYS A CA 1
ATOM 749 C C . CYS A 1 95 ? 0.414 0.775 -8.076 1.00 94.19 95 CYS A C 1
ATOM 751 O O . CYS A 1 95 ? -0.354 1.700 -7.816 1.00 94.19 95 CYS A O 1
ATOM 753 N N . THR A 1 96 ? 1.200 0.791 -9.152 1.00 93.81 96 THR A N 1
ATOM 754 C CA . THR A 1 96 ? 1.229 1.911 -10.094 1.00 93.81 96 THR A CA 1
ATOM 755 C C . THR A 1 96 ? -0.063 2.052 -10.873 1.00 93.81 96 THR A C 1
ATOM 757 O O . THR A 1 96 ? -0.570 3.162 -11.007 1.00 93.81 96 THR A O 1
ATOM 760 N N . ALA A 1 97 ? -0.611 0.947 -11.369 1.00 95.25 97 ALA A N 1
ATOM 761 C CA . ALA A 1 97 ? -1.847 0.970 -12.135 1.00 95.25 97 ALA A CA 1
ATOM 762 C C . ALA A 1 97 ? -3.059 1.381 -11.286 1.00 95.25 97 ALA A C 1
ATOM 764 O O . ALA A 1 97 ? -3.946 2.045 -11.807 1.00 95.25 97 ALA A O 1
ATOM 765 N N . PHE A 1 98 ? -3.104 0.994 -10.008 1.00 95.38 98 PHE A N 1
ATOM 766 C CA . PHE A 1 98 ? -4.215 1.326 -9.115 1.00 95.38 98 PHE A CA 1
ATOM 767 C C . PHE A 1 98 ? -4.147 2.758 -8.578 1.00 95.38 98 PHE A C 1
ATOM 769 O O . PHE A 1 98 ? -5.151 3.458 -8.593 1.00 95.38 98 PHE A O 1
ATOM 776 N N . ASN A 1 99 ? -2.972 3.205 -8.123 1.00 91.25 99 ASN A N 1
ATOM 777 C CA . ASN A 1 99 ? -2.820 4.536 -7.522 1.00 91.25 99 ASN A CA 1
ATOM 778 C C . ASN A 1 99 ? -2.550 5.638 -8.551 1.00 91.25 99 ASN A C 1
ATOM 780 O O . ASN A 1 99 ? -2.420 6.798 -8.176 1.00 91.25 99 ASN A O 1
ATOM 784 N N . GLU A 1 100 ? -2.371 5.281 -9.826 1.00 92.00 100 GLU A N 1
ATOM 785 C CA . GLU A 1 100 ? -1.953 6.200 -10.891 1.00 92.00 100 GLU A CA 1
ATOM 786 C C . GLU A 1 100 ? -0.649 6.955 -10.550 1.00 92.00 100 GLU A C 1
ATOM 788 O O . GLU A 1 100 ? -0.404 8.070 -11.013 1.00 92.00 100 GLU A O 1
ATOM 793 N N . GLN A 1 101 ? 0.208 6.338 -9.727 1.00 86.94 101 GLN A N 1
ATOM 794 C CA . GLN A 1 101 ? 1.494 6.878 -9.281 1.00 86.94 101 GLN A CA 1
ATOM 795 C C . GLN A 1 101 ? 2.623 5.877 -9.581 1.00 86.94 101 GLN A C 1
ATOM 797 O O . GLN A 1 101 ? 2.565 4.723 -9.143 1.00 86.94 101 GLN A O 1
ATOM 802 N N . PRO A 1 102 ? 3.668 6.272 -10.329 1.00 83.69 102 PRO A N 1
ATOM 803 C CA . PRO A 1 102 ? 4.728 5.354 -10.725 1.00 83.69 102 PRO A CA 1
ATOM 804 C C . PRO A 1 102 ? 5.601 4.941 -9.535 1.00 83.69 102 PRO A C 1
ATOM 806 O O . PRO A 1 102 ? 6.150 5.785 -8.828 1.00 83.69 102 PRO A O 1
ATOM 809 N N . VAL A 1 103 ? 5.803 3.634 -9.366 1.00 83.88 103 VAL A N 1
ATOM 810 C CA . VAL A 1 103 ? 6.841 3.080 -8.494 1.00 83.88 103 VAL A CA 1
ATOM 811 C C . VAL A 1 103 ? 8.135 3.017 -9.302 1.00 83.88 103 VAL A C 1
ATOM 813 O O . VAL A 1 103 ? 8.210 2.348 -10.331 1.00 83.88 103 VAL A O 1
ATOM 816 N N . VAL A 1 104 ? 9.162 3.739 -8.854 1.00 79.75 104 VAL A N 1
ATOM 817 C CA . VAL A 1 104 ? 10.445 3.831 -9.563 1.00 79.75 104 VAL A CA 1
ATOM 818 C C . VAL A 1 104 ? 11.482 2.934 -8.899 1.00 79.75 104 VAL A C 1
ATOM 820 O O . VAL A 1 104 ? 11.843 3.130 -7.741 1.00 79.75 104 VAL A O 1
ATOM 823 N N . TYR A 1 105 ? 12.023 1.989 -9.667 1.00 77.38 105 TYR A N 1
ATOM 824 C CA . TYR A 1 105 ? 13.175 1.191 -9.262 1.00 77.38 105 TYR A CA 1
ATOM 825 C C . TYR A 1 105 ? 14.465 1.879 -9.698 1.00 77.38 105 TYR A C 1
ATOM 827 O O . TYR A 1 105 ? 14.767 1.952 -10.888 1.00 77.38 105 TYR A O 1
ATOM 835 N N . CYS A 1 106 ? 15.248 2.361 -8.739 1.00 79.31 106 CYS A N 1
ATOM 836 C CA . CYS A 1 106 ? 16.582 2.885 -9.008 1.00 79.31 106 CYS A CA 1
ATOM 837 C C . CYS A 1 106 ? 17.553 2.519 -7.876 1.00 79.31 106 CYS A C 1
ATOM 839 O O . CYS A 1 106 ? 17.121 2.209 -6.760 1.00 79.31 106 CYS A O 1
ATOM 841 N N . PRO A 1 107 ? 18.872 2.514 -8.138 1.00 84.69 107 PRO A N 1
ATOM 842 C CA . PRO A 1 107 ? 19.864 2.373 -7.083 1.00 84.69 107 PRO A CA 1
ATOM 843 C C . PRO A 1 107 ? 19.677 3.467 -6.030 1.00 84.69 107 PRO A C 1
ATOM 845 O O . PRO A 1 107 ? 19.508 4.632 -6.380 1.00 84.69 107 PRO A O 1
ATOM 848 N N . ALA A 1 108 ? 19.801 3.119 -4.746 1.00 79.75 108 ALA A N 1
ATOM 849 C CA . ALA A 1 108 ? 19.627 4.084 -3.656 1.00 79.75 108 ALA A CA 1
ATOM 850 C C . ALA A 1 108 ? 20.483 5.352 -3.843 1.00 79.75 108 ALA A C 1
ATOM 852 O O . ALA A 1 108 ? 19.998 6.461 -3.655 1.00 79.75 108 ALA A O 1
ATOM 853 N N . ARG A 1 109 ? 21.728 5.198 -4.320 1.00 82.19 109 ARG A N 1
ATOM 854 C CA . ARG A 1 109 ? 22.617 6.326 -4.637 1.00 82.19 109 ARG A CA 1
ATOM 855 C C . ARG A 1 109 ? 22.008 7.299 -5.652 1.00 82.19 109 ARG A C 1
ATOM 857 O O . ARG A 1 109 ? 22.112 8.501 -5.462 1.00 82.19 109 ARG A O 1
ATOM 864 N N . GLU A 1 110 ? 21.380 6.785 -6.705 1.00 88.50 110 GLU A N 1
ATOM 865 C CA . GLU A 1 110 ? 20.776 7.615 -7.749 1.00 88.50 110 GLU A CA 1
ATOM 866 C C . GLU A 1 110 ? 19.573 8.400 -7.207 1.00 88.50 110 GLU A C 1
ATOM 868 O O . GLU A 1 110 ? 19.438 9.590 -7.483 1.00 88.50 110 GLU A O 1
ATOM 873 N N . ALA A 1 111 ? 18.730 7.763 -6.388 1.00 84.31 111 ALA A N 1
ATOM 874 C CA . ALA A 1 111 ? 17.609 8.435 -5.733 1.00 84.31 111 ALA A CA 1
ATOM 875 C C . ALA A 1 111 ? 18.081 9.553 -4.789 1.00 84.31 111 ALA A C 1
ATOM 877 O O . ALA A 1 111 ? 17.499 10.637 -4.776 1.00 84.31 111 ALA A O 1
ATOM 878 N N . MET A 1 112 ? 19.154 9.303 -4.027 1.00 82.38 112 MET A N 1
ATOM 879 C CA . MET A 1 112 ? 19.764 10.295 -3.136 1.00 82.38 112 MET A CA 1
ATOM 880 C C . MET A 1 112 ? 20.318 11.493 -3.916 1.00 82.38 112 MET A C 1
ATOM 882 O O . MET A 1 112 ? 20.063 12.632 -3.545 1.00 82.38 112 MET A O 1
ATOM 886 N N . GLU A 1 113 ? 21.033 11.259 -5.020 1.00 89.62 113 GLU A N 1
ATOM 887 C CA . GLU A 1 113 ? 21.572 12.330 -5.876 1.00 89.62 113 GLU A CA 1
ATOM 888 C C . GLU A 1 113 ? 20.471 13.208 -6.490 1.00 89.62 113 GLU A C 1
ATOM 890 O O . GLU A 1 113 ? 20.684 14.397 -6.727 1.00 89.62 113 GLU A O 1
ATOM 895 N N . LYS A 1 114 ? 19.285 12.638 -6.723 1.00 87.25 114 LYS A N 1
ATOM 896 C CA . LYS A 1 114 ? 18.107 13.344 -7.243 1.00 87.25 114 LYS A CA 1
ATOM 897 C C . LYS A 1 114 ? 17.252 14.011 -6.154 1.00 87.25 114 LYS A C 1
ATOM 899 O O . LYS A 1 114 ? 16.223 14.590 -6.496 1.00 87.25 114 LYS A O 1
ATOM 904 N N . GLY A 1 115 ? 17.628 13.911 -4.874 1.00 84.44 115 GLY A N 1
ATOM 905 C CA . GLY A 1 115 ? 16.830 14.412 -3.743 1.00 84.44 115 GLY A CA 1
ATOM 906 C C . GLY A 1 115 ? 15.504 13.665 -3.543 1.00 84.44 115 GLY A C 1
ATOM 907 O O . GLY A 1 115 ? 14.625 14.119 -2.822 1.00 84.44 115 GLY A O 1
ATOM 908 N N . GLN A 1 116 ? 15.327 12.502 -4.177 1.00 80.19 116 GLN A N 1
ATOM 909 C CA . GLN A 1 116 ? 14.084 11.718 -4.118 1.00 80.19 116 GLN A CA 1
ATOM 910 C C . GLN A 1 116 ? 13.939 10.925 -2.811 1.00 80.19 116 GLN A C 1
ATOM 912 O O . GLN A 1 116 ? 12.942 10.238 -2.616 1.00 80.19 116 GLN A O 1
ATOM 917 N N . MET A 1 117 ? 14.945 10.996 -1.936 1.00 75.75 117 MET A N 1
ATOM 918 C CA . MET A 1 117 ? 14.927 10.417 -0.592 1.00 75.75 117 MET A CA 1
ATOM 919 C C . MET A 1 117 ? 14.826 11.486 0.507 1.00 75.75 117 MET A C 1
ATOM 921 O O . MET A 1 117 ? 14.878 11.147 1.688 1.00 75.75 117 MET A O 1
ATOM 925 N N . ASP A 1 118 ? 14.686 12.764 0.145 1.00 82.00 118 ASP A N 1
ATOM 926 C CA . ASP A 1 118 ? 14.585 13.850 1.118 1.00 82.00 118 ASP A CA 1
ATOM 927 C C . ASP A 1 118 ? 13.270 13.734 1.904 1.00 82.00 118 ASP A C 1
ATOM 929 O O . ASP A 1 118 ? 12.194 13.581 1.328 1.00 82.00 118 ASP A O 1
ATOM 933 N N . GLY A 1 119 ? 13.354 13.789 3.237 1.00 77.44 119 GLY A N 1
ATOM 934 C CA . GLY A 1 119 ? 12.192 13.632 4.121 1.00 77.44 119 GLY A CA 1
ATOM 935 C C . GLY A 1 119 ? 11.709 12.188 4.310 1.00 77.44 119 GLY A C 1
ATOM 936 O O . GLY A 1 119 ? 10.699 11.986 4.978 1.00 77.44 119 GLY A O 1
ATOM 937 N N . VAL A 1 120 ? 12.420 11.193 3.763 1.00 73.94 120 VAL A N 1
ATOM 938 C CA . VAL A 1 120 ? 12.134 9.765 3.970 1.00 73.94 120 VAL A CA 1
ATOM 939 C C . VAL A 1 120 ? 13.069 9.199 5.033 1.00 73.94 120 VAL A C 1
ATOM 941 O O . VAL A 1 120 ? 14.292 9.224 4.883 1.00 73.94 120 VAL A O 1
ATOM 944 N N . GLU A 1 121 ? 12.496 8.642 6.095 1.00 77.44 121 GLU A N 1
ATOM 945 C CA . GLU A 1 121 ? 13.251 7.913 7.109 1.00 77.44 121 GLU A CA 1
ATOM 946 C C . GLU A 1 121 ? 13.364 6.429 6.732 1.00 77.44 121 GLU A C 1
ATOM 948 O O . GLU A 1 121 ? 12.365 5.733 6.551 1.00 77.44 121 GLU A O 1
ATOM 953 N N . TRP A 1 122 ? 14.598 5.936 6.601 1.00 72.38 122 TRP A N 1
ATOM 954 C CA . TRP A 1 122 ? 14.869 4.530 6.304 1.00 72.38 122 TRP A CA 1
ATOM 955 C C . TRP A 1 122 ? 15.148 3.765 7.592 1.00 72.38 122 TRP A C 1
ATOM 957 O O . TRP A 1 122 ? 16.266 3.780 8.108 1.00 72.38 122 TRP A O 1
ATOM 967 N N . ILE A 1 123 ? 14.139 3.050 8.070 1.00 72.62 123 ILE A N 1
ATOM 968 C CA . ILE A 1 123 ? 14.256 2.129 9.200 1.00 72.62 123 ILE A CA 1
ATOM 969 C C . ILE A 1 123 ? 14.330 0.686 8.705 1.00 72.62 123 ILE A C 1
ATOM 971 O O . ILE A 1 123 ? 13.682 0.300 7.728 1.00 72.62 123 ILE A O 1
ATOM 975 N N . SER A 1 124 ? 15.147 -0.136 9.367 1.00 70.50 124 SER A N 1
ATOM 976 C CA . SER A 1 124 ? 15.137 -1.574 9.097 1.00 70.50 124 SER A CA 1
ATOM 977 C C . SER A 1 124 ? 13.792 -2.170 9.527 1.00 70.50 124 SER A C 1
ATOM 979 O O . SER A 1 124 ? 13.151 -1.654 10.442 1.00 70.50 124 SER A O 1
ATOM 981 N N . ALA A 1 125 ? 13.364 -3.267 8.895 1.00 60.75 125 ALA A N 1
ATOM 982 C CA . ALA A 1 125 ? 12.112 -3.925 9.271 1.00 60.75 125 ALA A CA 1
ATOM 983 C C . ALA A 1 125 ? 12.103 -4.358 10.749 1.00 60.75 125 ALA A C 1
ATOM 985 O O . ALA A 1 125 ? 11.066 -4.262 11.397 1.00 60.75 125 ALA A O 1
ATOM 986 N N . ASP A 1 126 ? 13.253 -4.779 11.282 1.00 68.44 126 ASP A N 1
ATOM 987 C CA . ASP A 1 126 ? 13.396 -5.185 12.682 1.00 68.44 126 ASP A CA 1
ATOM 988 C C . ASP A 1 126 ? 13.253 -3.977 13.621 1.00 68.44 126 ASP A C 1
ATOM 990 O O . ASP A 1 126 ? 12.492 -4.024 14.584 1.00 68.44 126 ASP A O 1
ATOM 994 N N . THR A 1 127 ? 13.892 -2.853 13.280 1.00 70.44 127 THR A N 1
ATOM 995 C CA . THR A 1 127 ? 13.777 -1.590 14.031 1.00 70.44 127 THR A CA 1
ATOM 996 C C . THR A 1 127 ? 12.345 -1.057 14.021 1.00 70.44 127 THR A C 1
ATOM 998 O O . THR A 1 127 ? 11.829 -0.687 15.070 1.00 70.44 127 THR A O 1
ATOM 1001 N N . ALA A 1 128 ? 11.670 -1.090 12.869 1.00 64.94 128 ALA A N 1
ATOM 1002 C CA . ALA A 1 128 ? 10.281 -0.650 12.747 1.00 64.94 128 ALA A CA 1
ATOM 1003 C C . ALA A 1 128 ? 9.332 -1.454 13.651 1.00 64.94 128 ALA A C 1
ATOM 1005 O O . ALA A 1 128 ? 8.415 -0.897 14.251 1.00 64.94 128 ALA A O 1
ATOM 1006 N N . ILE A 1 129 ? 9.560 -2.767 13.763 1.00 61.12 129 ILE A N 1
ATOM 1007 C CA . ILE A 1 129 ? 8.775 -3.654 14.630 1.00 61.12 129 ILE A CA 1
ATOM 1008 C C . ILE A 1 129 ? 9.028 -3.329 16.108 1.00 61.12 129 ILE A C 1
ATOM 1010 O O . ILE A 1 129 ? 8.081 -3.253 16.890 1.00 61.12 129 ILE A O 1
ATOM 1014 N N . GLU A 1 130 ? 10.285 -3.118 16.497 1.00 66.62 130 GLU A N 1
ATOM 1015 C CA . GLU A 1 130 ? 10.648 -2.765 17.875 1.00 66.62 130 GLU A CA 1
ATOM 1016 C C . GLU A 1 130 ? 10.093 -1.396 18.295 1.00 66.62 130 GLU A C 1
ATOM 1018 O O . GLU A 1 130 ? 9.607 -1.238 19.419 1.00 66.62 130 GLU A O 1
ATOM 1023 N N . GLU A 1 131 ? 10.127 -0.409 17.402 1.00 65.31 131 GLU A N 1
ATOM 1024 C CA . GLU A 1 131 ? 9.588 0.929 17.653 1.00 65.31 131 GLU A CA 1
ATOM 1025 C C . GLU A 1 131 ? 8.062 0.930 17.740 1.00 65.31 131 GLU A C 1
ATOM 1027 O O . GLU A 1 131 ? 7.515 1.525 18.672 1.00 65.31 131 GLU A O 1
ATOM 1032 N N . ALA A 1 132 ? 7.376 0.199 16.856 1.00 59.09 132 ALA A N 1
ATOM 1033 C CA . ALA A 1 132 ? 5.927 0.017 16.934 1.00 59.09 132 ALA A CA 1
ATOM 1034 C C . ALA A 1 132 ? 5.508 -0.641 18.263 1.00 59.09 132 ALA A C 1
ATOM 1036 O O . ALA A 1 132 ? 4.595 -0.157 18.934 1.00 59.09 132 ALA A O 1
ATOM 1037 N N . ALA A 1 133 ? 6.225 -1.681 18.703 1.00 55.41 133 ALA A N 1
ATOM 1038 C CA . ALA A 1 133 ? 5.967 -2.342 19.985 1.00 55.41 133 ALA A CA 1
ATOM 1039 C C . ALA A 1 133 ? 6.232 -1.417 21.190 1.00 55.41 133 ALA A C 1
ATOM 1041 O O . ALA A 1 133 ? 5.490 -1.418 22.179 1.00 55.41 133 ALA A O 1
ATOM 1042 N N . ARG A 1 134 ? 7.279 -0.582 21.130 1.00 58.50 134 ARG A N 1
ATOM 1043 C CA . ARG A 1 134 ? 7.570 0.403 22.185 1.00 58.50 134 ARG A CA 1
ATOM 1044 C C . ARG A 1 134 ? 6.499 1.497 22.251 1.00 58.50 134 ARG A C 1
ATOM 1046 O O . ARG A 1 134 ? 6.117 1.877 23.358 1.00 58.50 134 ARG A O 1
ATOM 1053 N N . ALA A 1 135 ? 6.011 1.980 21.108 1.00 58.34 135 ALA A N 1
ATOM 1054 C CA . ALA A 1 135 ? 4.937 2.971 21.041 1.00 58.34 135 ALA A CA 1
ATOM 1055 C C . ALA A 1 135 ? 3.630 2.442 21.659 1.00 58.34 135 ALA A C 1
ATOM 1057 O O . ALA A 1 135 ? 2.994 3.149 22.438 1.00 58.34 135 ALA A O 1
ATOM 1058 N N . GLU A 1 136 ? 3.288 1.175 21.414 1.00 58.34 136 GLU A N 1
ATOM 1059 C CA . GLU A 1 136 ? 2.143 0.492 22.034 1.00 58.34 136 GLU A CA 1
ATOM 1060 C C . GLU A 1 136 ? 2.270 0.427 23.561 1.00 58.34 136 GLU A C 1
ATOM 1062 O O . GLU A 1 136 ? 1.343 0.772 24.296 1.00 58.34 136 GLU A O 1
ATOM 1067 N N . THR A 1 137 ? 3.454 0.053 24.050 1.00 53.31 137 THR A N 1
ATOM 1068 C CA . THR A 1 137 ? 3.715 -0.040 25.494 1.00 53.31 137 THR A CA 1
ATOM 1069 C C . THR A 1 137 ? 3.569 1.330 26.174 1.00 53.31 137 THR A C 1
ATOM 1071 O O . THR A 1 137 ? 3.081 1.431 27.301 1.00 53.31 137 THR A O 1
ATOM 1074 N N . ALA A 1 138 ? 3.972 2.401 25.485 1.00 51.41 138 ALA A N 1
ATOM 1075 C CA . ALA A 1 138 ? 3.842 3.768 25.974 1.00 51.41 138 ALA A CA 1
ATOM 1076 C C . ALA A 1 138 ? 2.381 4.254 25.972 1.00 51.41 138 ALA A C 1
ATOM 1078 O O . ALA A 1 138 ? 1.953 4.852 26.961 1.00 51.41 138 ALA A O 1
ATOM 1079 N N . ALA A 1 139 ? 1.617 3.956 24.915 1.00 52.66 139 ALA A N 1
ATOM 1080 C CA . ALA A 1 139 ? 0.200 4.307 24.791 1.00 52.66 139 ALA A CA 1
ATOM 1081 C C . ALA A 1 139 ? -0.675 3.577 25.826 1.00 52.66 139 ALA A C 1
ATOM 1083 O O . ALA A 1 139 ? -1.496 4.197 26.500 1.00 52.66 139 ALA A O 1
ATOM 1084 N N . ALA A 1 140 ? -0.442 2.279 26.040 1.00 52.53 140 ALA A N 1
ATOM 1085 C CA . ALA A 1 140 ? -1.147 1.499 27.059 1.00 52.53 140 ALA A CA 1
ATOM 1086 C C . ALA A 1 140 ? -0.862 2.008 28.485 1.00 52.53 140 ALA A C 1
ATOM 1088 O O . ALA A 1 140 ? -1.765 2.090 29.316 1.00 52.53 140 ALA A O 1
ATOM 1089 N N . SER A 1 141 ? 0.385 2.407 28.759 1.00 47.81 141 SER A N 1
ATOM 1090 C CA . SER A 1 141 ? 0.785 3.015 30.036 1.00 47.81 141 SER A CA 1
ATOM 1091 C C . SER A 1 141 ? 0.092 4.362 30.285 1.00 47.81 141 SER A C 1
ATOM 1093 O O . SER A 1 141 ? -0.349 4.645 31.399 1.00 47.81 141 SER A O 1
ATOM 1095 N N . THR A 1 142 ? -0.059 5.185 29.244 1.00 52.00 142 THR A N 1
ATOM 1096 C CA . THR A 1 142 ? -0.738 6.486 29.358 1.00 52.00 142 THR A CA 1
ATOM 1097 C C . THR A 1 142 ? -2.249 6.345 29.518 1.00 52.00 142 THR A C 1
ATOM 1099 O O . THR A 1 142 ? -2.829 7.067 30.327 1.00 52.00 142 THR A O 1
ATOM 1102 N N . ALA A 1 143 ? -2.879 5.396 28.823 1.00 53.88 143 ALA A N 1
ATOM 1103 C CA . ALA A 1 143 ? -4.297 5.085 29.006 1.00 53.88 143 ALA A CA 1
ATOM 1104 C C . ALA A 1 143 ? -4.593 4.593 30.434 1.00 53.88 143 ALA A C 1
ATOM 1106 O O . ALA A 1 143 ? -5.509 5.100 31.078 1.00 53.88 143 ALA A O 1
ATOM 1107 N N . ALA A 1 144 ? -3.759 3.697 30.973 1.00 53.16 144 ALA A N 1
ATOM 1108 C CA . ALA A 1 144 ? -3.894 3.217 32.349 1.00 53.16 144 ALA A CA 1
ATOM 1109 C C . ALA A 1 144 ? -3.747 4.349 33.387 1.00 53.16 144 ALA A C 1
ATOM 1111 O O . ALA A 1 144 ? -4.510 4.416 34.349 1.00 53.16 144 ALA A O 1
ATOM 1112 N N . ALA A 1 145 ? -2.817 5.286 33.171 1.00 53.12 145 ALA A N 1
ATOM 1113 C CA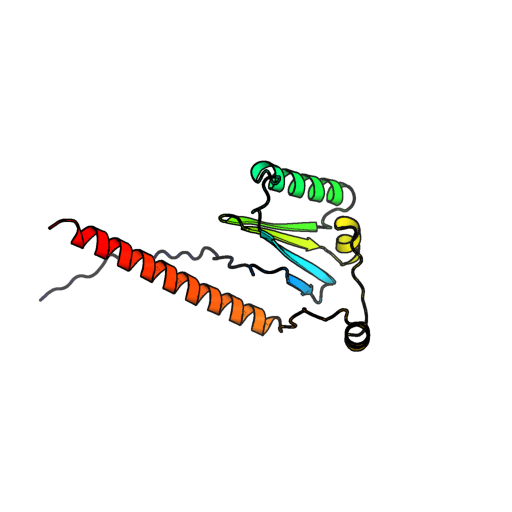 . ALA A 1 145 ? -2.651 6.451 34.044 1.00 53.12 145 ALA A CA 1
ATOM 1114 C C . ALA A 1 145 ? -3.841 7.434 33.978 1.00 53.12 145 ALA A C 1
ATOM 1116 O O . ALA A 1 145 ? -4.176 8.084 34.974 1.00 53.12 145 ALA A O 1
ATOM 1117 N N . ALA A 1 146 ? -4.497 7.553 32.820 1.00 51.97 146 ALA A N 1
ATOM 1118 C CA . ALA A 1 146 ? -5.703 8.366 32.657 1.00 51.97 146 ALA A CA 1
ATOM 1119 C C . ALA A 1 146 ? -6.923 7.744 33.366 1.00 51.97 146 ALA A C 1
ATOM 1121 O O . ALA A 1 146 ? -7.742 8.464 33.934 1.00 51.97 146 ALA A O 1
ATOM 1122 N N . GLU A 1 147 ? -7.022 6.416 33.388 1.00 55.00 147 GLU A N 1
ATOM 1123 C CA . GLU A 1 147 ? -8.099 5.691 34.073 1.00 55.00 147 GLU A CA 1
ATOM 1124 C C . GLU A 1 147 ? -7.937 5.750 35.605 1.00 55.00 147 GLU A C 1
ATOM 1126 O O . GLU A 1 147 ? -8.891 6.063 36.317 1.00 55.00 147 GLU A O 1
ATOM 1131 N N . GLU A 1 148 ? -6.707 5.604 36.116 1.00 53.31 148 GLU A N 1
ATOM 1132 C CA . GLU A 1 148 ? -6.395 5.738 37.550 1.00 53.31 148 GLU A CA 1
ATOM 1133 C C . GLU A 1 148 ? -6.689 7.155 38.083 1.00 53.31 148 GLU A C 1
ATOM 1135 O O . GLU A 1 148 ? -7.204 7.335 39.190 1.00 53.31 148 GLU A O 1
ATOM 1140 N N . THR A 1 149 ? -6.420 8.188 37.279 1.00 54.41 149 THR A N 1
ATOM 1141 C CA . THR A 1 149 ? -6.732 9.582 37.641 1.00 54.41 149 THR A CA 1
ATOM 1142 C C . THR A 1 149 ? -8.226 9.906 37.550 1.00 54.41 149 THR A C 1
ATOM 1144 O O . THR A 1 149 ? -8.717 10.713 38.347 1.00 54.41 149 THR A O 1
ATOM 1147 N N . ALA A 1 150 ? -8.970 9.258 36.650 1.00 50.62 150 ALA A N 1
ATOM 1148 C CA . ALA A 1 150 ? -10.425 9.374 36.571 1.00 50.62 150 ALA A CA 1
ATOM 1149 C C . ALA A 1 150 ? -11.124 8.713 37.772 1.00 50.62 150 ALA A C 1
ATOM 1151 O O . ALA A 1 150 ? -12.023 9.319 38.361 1.00 50.62 150 ALA A O 1
ATOM 1152 N N . GLU A 1 151 ? -10.681 7.525 38.197 1.00 54.00 151 GLU A N 1
ATOM 1153 C CA . GLU A 1 151 ? -11.211 6.866 39.398 1.00 54.00 151 GLU A CA 1
ATOM 1154 C C . GLU A 1 151 ? -10.909 7.670 40.670 1.00 54.00 151 GLU A C 1
ATOM 1156 O O . GLU A 1 151 ? -11.809 7.895 41.483 1.00 54.00 151 GLU A O 1
ATOM 1161 N N . ALA A 1 152 ? -9.688 8.203 40.808 1.00 56.31 152 ALA A N 1
ATOM 1162 C CA . ALA A 1 152 ? -9.312 9.044 41.946 1.00 56.31 152 ALA A CA 1
ATOM 1163 C C . ALA A 1 152 ? -10.151 10.337 42.034 1.00 56.31 152 ALA A C 1
ATOM 1165 O O . ALA A 1 152 ? -10.545 10.750 43.131 1.00 56.31 152 ALA A O 1
ATOM 1166 N N . GLY A 1 153 ? -10.471 10.953 40.890 1.00 46.50 153 GLY A N 1
ATOM 1167 C CA . GLY A 1 153 ? -11.305 12.156 40.805 1.00 46.50 153 GLY A CA 1
ATOM 1168 C C . GLY A 1 153 ? -12.772 11.928 41.184 1.00 46.50 153 GLY A C 1
ATOM 1169 O O . GLY A 1 153 ? -13.388 12.808 41.788 1.00 46.50 153 GLY A O 1
ATOM 1170 N N . ILE A 1 154 ? -13.325 10.745 40.902 1.00 50.97 154 ILE A N 1
ATOM 1171 C CA . ILE A 1 154 ? -14.700 10.382 41.284 1.00 50.97 154 ILE A CA 1
ATOM 1172 C C . ILE A 1 154 ? -14.807 10.171 42.803 1.00 50.97 154 ILE A C 1
ATOM 1174 O O . ILE A 1 154 ? -15.788 10.598 43.411 1.00 50.97 154 ILE A O 1
ATOM 1178 N N . THR A 1 155 ? -13.789 9.594 43.449 1.00 49.19 155 THR A N 1
ATOM 1179 C CA . THR A 1 155 ? -13.757 9.443 44.917 1.00 49.19 155 THR A CA 1
ATOM 1180 C C . THR A 1 155 ? -13.589 10.757 45.681 1.00 49.19 155 THR A C 1
ATOM 1182 O O . THR A 1 155 ? -14.117 10.874 46.782 1.00 49.19 155 THR A O 1
ATOM 1185 N N . ALA A 1 156 ? -12.908 11.759 45.118 1.00 47.06 156 ALA A N 1
ATOM 1186 C CA . ALA A 1 156 ? -12.687 13.047 45.787 1.00 47.06 156 ALA A CA 1
ATOM 1187 C C . ALA A 1 156 ? -13.897 14.006 45.725 1.00 47.06 156 ALA A C 1
ATOM 1189 O O . ALA A 1 156 ? -13.961 14.960 46.494 1.00 47.06 156 ALA A O 1
ATOM 1190 N N . ALA A 1 157 ? -14.856 13.772 44.822 1.00 46.78 157 ALA A N 1
ATOM 1191 C CA . ALA A 1 157 ? -16.067 14.588 44.675 1.00 46.78 157 ALA A CA 1
ATOM 1192 C C . ALA A 1 157 ? -17.264 14.083 45.512 1.00 46.78 157 ALA A C 1
ATOM 1194 O O . ALA A 1 157 ? -18.357 14.643 45.416 1.00 46.78 157 ALA A O 1
ATOM 1195 N N . ALA A 1 158 ? -17.074 13.017 46.298 1.00 47.22 158 ALA A N 1
ATOM 1196 C CA . ALA A 1 158 ? -18.111 12.368 47.103 1.00 47.22 158 ALA A CA 1
ATOM 1197 C C . ALA A 1 158 ? -18.039 12.686 48.615 1.00 47.22 158 ALA A C 1
ATOM 1199 O O . ALA A 1 158 ? -18.778 12.065 49.383 1.00 47.22 158 ALA A O 1
ATOM 1200 N N . GLU A 1 159 ? -17.194 13.635 49.042 1.00 39.81 159 GLU A N 1
ATOM 1201 C CA . GLU A 1 159 ? -17.094 14.117 50.437 1.00 39.81 159 GLU A CA 1
ATOM 1202 C C . GLU A 1 159 ? -17.664 15.529 50.638 1.00 39.81 159 GLU A C 1
ATOM 1204 O O . GLU A 1 159 ? -17.415 16.416 49.788 1.00 39.81 159 GLU A O 1
#

Foldseek 3Di:
DDDDDDDDPPPPCPPDPPLDDLPWDWDQDPLQKIKTKDKDFQPDPPDPPVVVVVVVVVLVVVLCVVPPPQKDFPDWDDDDRITITMMIGSHQVSVCVSVVHHDDDDDPVVCVVVCVCPPPDDDDPVRVVVVSVVVVVVVVVVVVVVVVVVVVVVVVVPD

Sequence (159 aa):
MAAALTGAFLLTACGIIKTYPQVNTARFRSDLRLTMISAESMDREYYDLDQLETVILDSVNQYNEKNPDAISIDYYHVEGEMATLILTYQNADHCTAFNEQPVVYCPAREAMEKGQMDGVEWISADTAIEEAARAETAAASTAAAAEETAEAGITAAAE